Protein AF-A0A7X7J7J3-F1 (afdb_monomer)

Mean predicted aligned error: 12.95 Å

pLDDT: mean 78.13, std 13.28, range [42.84, 94.06]

Sequence (90 aa):
MKQGVKPGGRCKKCAMNLGDRCWAFTRPRDEWKRGRCRGMNDEALLRRFHEWENEPHVKTQKELRQDKFRKRLAKPAVRRTARIRLWQHR

Solvent-accessible surface area (backbone atoms only — not comparable to full-atom values): 6008 Å² total; per-residue (Å²): 132,84,78,75,78,76,82,84,61,68,57,76,82,34,87,56,51,69,82,92,50,34,79,90,38,98,59,45,69,62,43,53,72,75,40,74,48,74,63,70,79,32,65,69,55,49,52,53,48,52,52,59,69,65,45,81,76,81,71,48,74,67,54,54,54,52,51,53,51,52,56,58,69,71,45,77,79,76,75,76,75,74,78,75,75,76,86,74,76,136

Radius of gyration: 24.82 Å; Cα contacts (8 Å, |Δi|>4): 44; chains: 1; bounding box: 42×52×67 Å

Foldseek 3Di:
DPLPDDPPDQCPPAPQCPDSDGPVDPCVVVCVVVPHRPLRPPVVSVVVVVVVVPPPDPDDPVRVVVVVVVVVVPDPPPPPPPPPPPPDDD

Structure (mmCIF, N/CA/C/O backbone):
data_AF-A0A7X7J7J3-F1
#
_entry.id   AF-A0A7X7J7J3-F1
#
loop_
_atom_site.group_PDB
_atom_site.id
_atom_site.type_symbol
_atom_site.label_atom_id
_atom_site.label_alt_id
_atom_site.label_comp_id
_atom_site.label_asym_id
_atom_site.label_entity_id
_atom_site.label_seq_id
_atom_site.pdbx_PDB_ins_code
_atom_site.Cartn_x
_atom_site.Cartn_y
_atom_site.Cartn_z
_atom_site.occupancy
_atom_site.B_iso_or_equiv
_atom_site.auth_seq_id
_atom_site.auth_comp_id
_atom_site.auth_asym_id
_atom_site.auth_atom_id
_atom_site.pdbx_PDB_model_num
ATOM 1 N N . MET A 1 1 ? -19.858 -13.882 -4.053 1.00 42.84 1 MET A N 1
ATOM 2 C CA . MET A 1 1 ? -18.582 -14.168 -4.751 1.00 42.84 1 MET A CA 1
ATOM 3 C C . MET A 1 1 ? -17.577 -14.676 -3.725 1.00 42.84 1 MET A C 1
ATOM 5 O O . MET A 1 1 ? -17.308 -13.959 -2.770 1.00 42.84 1 MET A O 1
ATOM 9 N N . LYS A 1 2 ? -17.094 -15.923 -3.842 1.00 45.41 2 LYS A N 1
ATOM 10 C CA . LYS A 1 2 ? -16.130 -16.494 -2.883 1.00 45.41 2 LYS A CA 1
ATOM 11 C C . LYS A 1 2 ? -14.813 -15.721 -2.995 1.00 45.41 2 LYS A C 1
ATOM 13 O O . LYS A 1 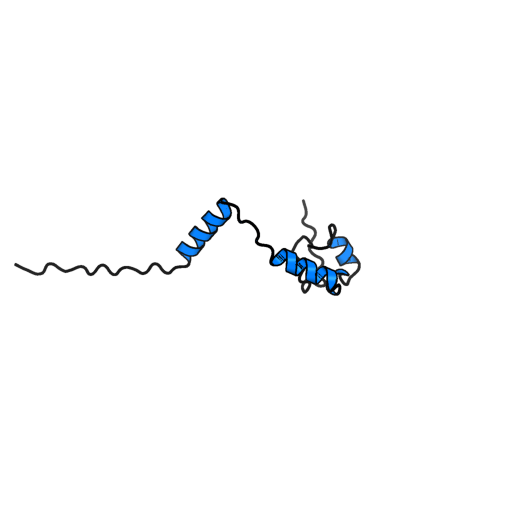2 ? -14.137 -15.804 -4.017 1.00 45.41 2 LYS A O 1
ATOM 18 N N . GLN A 1 3 ? -14.467 -14.947 -1.969 1.00 54.78 3 GLN A N 1
ATOM 19 C CA . GLN A 1 3 ? -13.165 -14.294 -1.872 1.00 54.78 3 GLN A CA 1
ATOM 20 C C . GLN A 1 3 ? -12.114 -15.401 -1.764 1.00 54.78 3 GLN A C 1
ATOM 22 O O . GLN A 1 3 ? -11.966 -16.025 -0.718 1.00 54.78 3 GLN A O 1
ATOM 27 N N . GLY A 1 4 ? -11.447 -15.723 -2.878 1.00 58.66 4 GLY A N 1
ATOM 28 C CA . GLY A 1 4 ? -10.459 -16.798 -2.904 1.00 58.66 4 GLY A CA 1
ATOM 29 C C . GLY A 1 4 ? -9.400 -16.532 -1.839 1.00 58.66 4 GLY A C 1
ATOM 30 O O . GLY A 1 4 ? -8.760 -15.477 -1.880 1.00 58.66 4 GLY A O 1
ATOM 31 N N . VAL A 1 5 ? -9.253 -17.462 -0.900 1.00 60.50 5 VAL A N 1
ATOM 32 C CA . VAL A 1 5 ? -8.363 -17.352 0.258 1.00 60.50 5 VAL A CA 1
ATOM 33 C C . VAL A 1 5 ? -6.949 -17.006 -0.211 1.00 60.50 5 VAL A C 1
ATOM 35 O O . VAL A 1 5 ? -6.433 -17.587 -1.168 1.00 60.50 5 VAL A O 1
ATOM 38 N N . LYS A 1 6 ? -6.345 -15.998 0.426 1.00 57.44 6 LYS A N 1
ATOM 39 C CA . LYS A 1 6 ? -4.988 -15.528 0.130 1.00 57.44 6 LYS A CA 1
ATOM 40 C C . LYS A 1 6 ? -4.020 -16.709 0.294 1.00 57.44 6 LYS A C 1
ATOM 42 O O . LYS A 1 6 ? -3.989 -17.268 1.390 1.00 57.44 6 LYS A O 1
ATOM 47 N N . PRO A 1 7 ? -3.223 -17.095 -0.723 1.00 61.19 7 PRO A N 1
ATOM 48 C CA . PRO A 1 7 ? -2.170 -18.085 -0.535 1.00 61.19 7 PRO A CA 1
ATOM 49 C C . PRO A 1 7 ? -1.202 -17.538 0.519 1.00 61.19 7 PRO A C 1
ATOM 51 O O . PRO A 1 7 ? -0.495 -16.546 0.313 1.00 61.19 7 PRO A O 1
ATOM 54 N N . GLY A 1 8 ? -1.288 -18.112 1.716 1.00 54.72 8 GLY A N 1
ATOM 55 C CA . GLY A 1 8 ? -0.661 -17.585 2.913 1.00 54.72 8 GLY A CA 1
ATOM 56 C C . GLY A 1 8 ? 0.856 -17.641 2.803 1.00 54.72 8 GLY A C 1
ATOM 57 O O . GLY A 1 8 ? 1.436 -18.713 2.719 1.00 54.72 8 GLY A O 1
ATOM 58 N N . GLY A 1 9 ? 1.515 -16.482 2.856 1.00 62.88 9 GLY A N 1
ATOM 59 C CA . GLY A 1 9 ? 2.912 -16.418 3.294 1.00 62.88 9 GLY A CA 1
ATOM 60 C 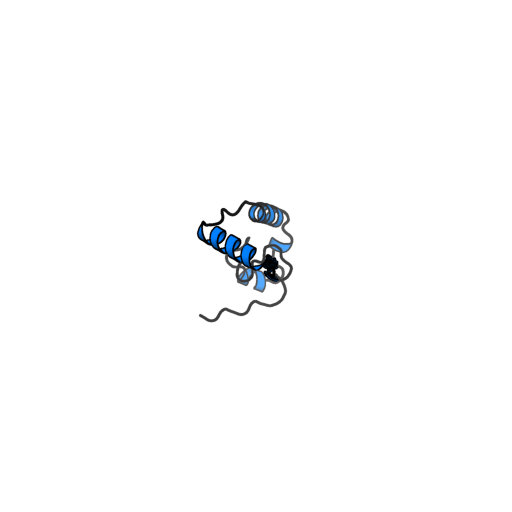C . GLY A 1 9 ? 3.808 -15.502 2.479 1.00 62.88 9 GLY A C 1
ATOM 61 O O . GLY A 1 9 ? 4.400 -14.586 3.037 1.00 62.88 9 GLY A O 1
ATOM 62 N N . ARG A 1 10 ? 3.908 -15.706 1.164 1.00 66.44 10 ARG A N 1
ATOM 63 C CA . ARG A 1 10 ? 5.078 -15.201 0.417 1.00 66.44 10 ARG A CA 1
ATOM 64 C C . ARG A 1 10 ? 5.088 -13.693 0.182 1.00 66.44 10 ARG A C 1
ATOM 66 O O . ARG A 1 10 ? 6.144 -13.080 0.227 1.00 66.44 10 ARG A O 1
ATOM 73 N N . CYS A 1 11 ? 3.920 -13.072 0.042 1.00 78.75 11 CYS A N 1
ATOM 74 C CA . CYS A 1 11 ? 3.817 -11.615 -0.058 1.00 78.75 11 CYS A CA 1
ATOM 75 C C . CYS A 1 11 ? 3.634 -10.931 1.312 1.00 78.75 11 CYS A C 1
ATOM 77 O O . CYS A 1 11 ? 3.538 -9.712 1.362 1.00 78.75 11 CYS A O 1
ATOM 79 N N . LYS A 1 12 ? 3.555 -11.669 2.438 1.00 76.31 12 LYS A N 1
ATOM 80 C CA . LYS A 1 12 ? 3.243 -11.072 3.758 1.00 76.31 12 LYS A CA 1
ATOM 81 C C . LYS A 1 12 ? 4.251 -10.001 4.192 1.00 76.31 12 LYS A C 1
ATOM 83 O O . LYS A 1 12 ? 3.866 -9.101 4.918 1.00 76.31 12 LYS A O 1
ATOM 88 N N . LYS A 1 13 ? 5.505 -10.104 3.738 1.00 80.25 13 LYS A N 1
ATOM 89 C CA . LYS A 1 13 ? 6.585 -9.152 4.043 1.00 80.25 13 LYS A CA 1
ATOM 90 C C . LYS A 1 13 ? 6.821 -8.100 2.948 1.00 80.25 13 LYS A C 1
ATOM 92 O O . LYS A 1 13 ? 7.746 -7.313 3.066 1.00 80.25 13 LYS A O 1
ATOM 97 N N . CYS A 1 14 ? 6.054 -8.115 1.856 1.00 86.62 14 CYS A N 1
ATOM 98 C CA . CYS A 1 14 ? 6.247 -7.162 0.761 1.00 86.62 14 CYS A CA 1
ATOM 99 C C . CYS A 1 14 ? 5.629 -5.811 1.134 1.00 86.62 14 CYS A C 1
ATOM 101 O O . CYS A 1 14 ? 4.438 -5.779 1.443 1.00 86.62 14 CYS A O 1
ATOM 103 N N . ALA A 1 15 ? 6.396 -4.721 1.034 1.00 87.88 15 ALA A N 1
ATOM 104 C CA . ALA A 1 15 ? 5.898 -3.361 1.268 1.00 87.88 15 ALA A CA 1
ATOM 105 C C . ALA A 1 15 ? 4.716 -3.013 0.341 1.00 87.88 15 ALA A C 1
ATOM 107 O O . ALA A 1 15 ? 3.714 -2.461 0.774 1.00 87.88 15 ALA A O 1
ATOM 108 N N . MET A 1 16 ? 4.762 -3.478 -0.912 1.00 90.25 16 MET A N 1
ATOM 109 C CA . MET A 1 16 ? 3.718 -3.252 -1.922 1.00 90.25 16 MET A CA 1
ATOM 110 C C . MET A 1 16 ? 2.467 -4.147 -1.770 1.00 90.25 16 MET A C 1
ATOM 112 O O . MET A 1 16 ? 1.642 -4.232 -2.691 1.00 90.25 16 MET A O 1
ATOM 116 N N . ASN A 1 17 ? 2.332 -4.889 -0.665 1.00 88.31 17 ASN A N 1
ATOM 117 C CA . ASN A 1 17 ? 1.177 -5.751 -0.400 1.00 88.31 17 ASN A CA 1
ATOM 118 C C . ASN A 1 17 ? 0.056 -4.975 0.296 1.00 88.31 17 ASN A C 1
ATOM 120 O O . ASN A 1 17 ? 0.087 -4.787 1.507 1.00 88.31 17 ASN A O 1
ATOM 124 N N . LEU A 1 18 ? -0.995 -4.635 -0.448 1.00 86.81 18 LEU A N 1
ATOM 125 C CA . LEU A 1 18 ? -2.143 -3.878 0.057 1.00 86.81 18 LEU A CA 1
ATOM 126 C C . LEU A 1 18 ? -3.299 -4.787 0.518 1.00 86.81 18 LEU A C 1
ATOM 128 O O . LEU A 1 18 ? -4.449 -4.363 0.559 1.00 86.81 18 LEU A O 1
ATOM 132 N N . GLY A 1 19 ? -3.012 -6.054 0.839 1.00 82.25 19 GLY A N 1
ATOM 133 C CA . GLY A 1 19 ? -4.009 -7.018 1.308 1.00 82.25 19 GLY A CA 1
ATOM 134 C C . GLY A 1 19 ? -4.514 -7.933 0.196 1.00 82.25 19 GLY A C 1
ATOM 135 O O . GLY A 1 19 ? -3.986 -9.041 0.039 1.00 82.25 19 GLY A O 1
ATOM 136 N N . ASP A 1 20 ? -5.547 -7.497 -0.522 1.00 79.50 20 ASP A N 1
ATOM 137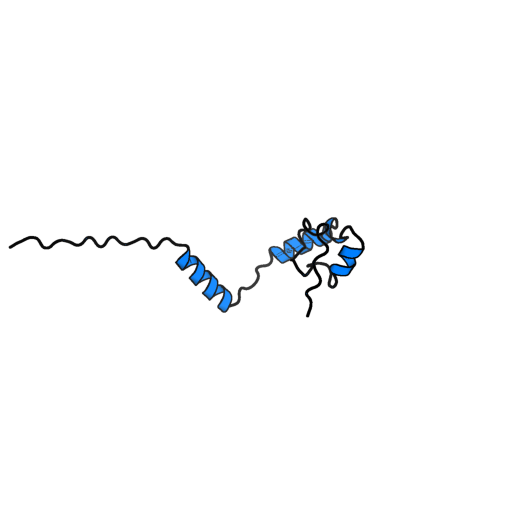 C CA . ASP A 1 20 ? -6.190 -8.202 -1.642 1.00 79.50 20 ASP A CA 1
ATOM 138 C C . ASP A 1 20 ? -5.612 -7.814 -3.014 1.00 79.50 20 ASP A C 1
ATOM 140 O O . ASP A 1 20 ? -5.687 -8.594 -3.967 1.00 79.50 20 ASP A O 1
ATOM 144 N N . ARG A 1 21 ? -4.975 -6.643 -3.083 1.00 86.12 21 ARG A N 1
ATOM 145 C CA . ARG A 1 21 ? -4.317 -6.076 -4.262 1.00 86.12 21 ARG A CA 1
ATOM 146 C C . ARG A 1 21 ? -2.819 -5.850 -4.032 1.00 86.12 21 ARG A C 1
ATOM 148 O O . ARG A 1 21 ? -2.335 -5.837 -2.900 1.00 86.12 21 ARG A O 1
ATOM 155 N N . CYS A 1 22 ? -2.074 -5.686 -5.119 1.00 89.19 22 CYS A N 1
ATOM 156 C CA . CYS A 1 22 ? -0.679 -5.253 -5.093 1.00 89.19 22 CYS A CA 1
ATOM 157 C C 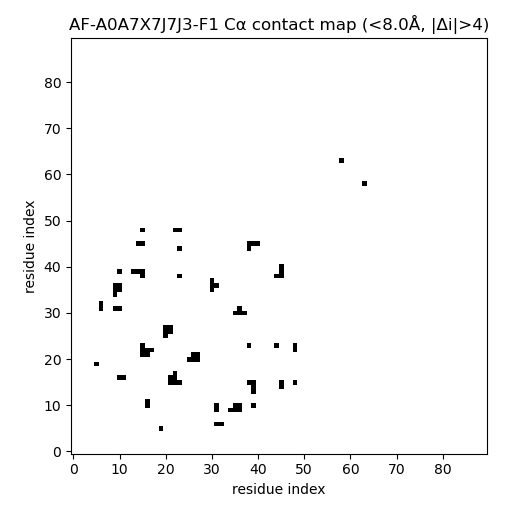. CYS A 1 22 ? -0.580 -3.920 -5.817 1.00 89.19 22 CYS A C 1
ATOM 159 O O . CYS A 1 22 ? -1.261 -3.725 -6.820 1.00 89.19 22 CYS A O 1
ATOM 161 N N . TRP A 1 23 ? 0.266 -3.028 -5.313 1.00 91.69 23 TRP A N 1
ATOM 162 C CA . TRP A 1 23 ? 0.494 -1.740 -5.956 1.00 91.69 23 TRP A CA 1
ATOM 163 C C . TRP A 1 23 ? 1.124 -1.893 -7.356 1.00 91.69 23 TRP A C 1
ATOM 165 O O . TRP A 1 23 ? 0.685 -1.247 -8.298 1.00 91.69 23 TRP A O 1
ATOM 175 N N . ALA A 1 24 ? 2.079 -2.817 -7.518 1.00 92.12 24 ALA A N 1
ATOM 176 C CA . ALA A 1 24 ? 2.823 -2.992 -8.770 1.00 92.12 24 ALA A CA 1
ATOM 177 C C . ALA A 1 24 ? 2.144 -3.898 -9.818 1.00 92.12 24 ALA A C 1
ATOM 179 O O . ALA A 1 24 ? 2.421 -3.770 -11.007 1.00 92.12 24 ALA A O 1
ATOM 180 N N . PHE A 1 25 ? 1.287 -4.843 -9.409 1.00 89.44 25 PHE A N 1
ATOM 181 C CA . PHE A 1 25 ? 0.738 -5.868 -10.310 1.00 89.44 25 PHE A CA 1
ATOM 182 C C . PHE A 1 25 ? -0.789 -5.924 -10.256 1.00 89.44 25 PHE A C 1
ATOM 184 O O . PHE A 1 25 ? -1.368 -6.152 -9.195 1.00 89.44 25 PHE A O 1
ATOM 191 N N . THR A 1 26 ? -1.439 -5.852 -11.423 1.00 88.50 26 THR A N 1
ATOM 192 C CA . THR A 1 26 ? -2.904 -5.952 -11.573 1.00 88.50 26 THR A CA 1
ATOM 193 C C . THR A 1 26 ? -3.456 -7.309 -11.132 1.00 88.50 26 THR A C 1
ATOM 195 O O . THR A 1 26 ? -4.566 -7.401 -10.613 1.00 88.50 26 THR A O 1
ATOM 198 N N . ARG A 1 27 ? -2.680 -8.385 -11.326 1.00 86.94 27 ARG A N 1
ATOM 199 C CA . ARG A 1 27 ? -3.055 -9.764 -10.971 1.00 86.94 27 ARG A CA 1
ATOM 200 C C . ARG A 1 27 ? -2.074 -10.356 -9.955 1.00 86.94 27 ARG A C 1
ATOM 202 O O . ARG A 1 27 ? -1.316 -11.269 -10.279 1.00 86.94 27 ARG A O 1
ATOM 209 N N . PRO A 1 28 ? -2.091 -9.891 -8.695 1.00 83.81 28 PRO A N 1
ATOM 210 C CA . PRO A 1 28 ? -1.120 -10.330 -7.694 1.00 83.81 28 PRO A CA 1
ATOM 211 C C . PRO A 1 28 ? -1.228 -11.822 -7.371 1.00 83.81 28 PRO A C 1
ATOM 213 O O . PRO A 1 28 ? -0.236 -12.454 -7.020 1.00 83.81 28 PRO A O 1
ATOM 216 N N . ARG A 1 29 ? -2.416 -12.415 -7.546 1.00 80.81 29 ARG A N 1
ATOM 217 C CA . ARG A 1 29 ? -2.642 -13.855 -7.368 1.00 80.81 29 ARG A CA 1
ATOM 218 C C . ARG A 1 29 ? -1.779 -14.703 -8.301 1.00 80.81 29 ARG A C 1
ATOM 220 O O . ARG A 1 29 ? -1.318 -15.759 -7.876 1.00 80.81 29 ARG A O 1
ATOM 227 N N . ASP A 1 30 ? -1.550 -14.254 -9.532 1.00 83.56 30 ASP A N 1
ATOM 228 C CA . ASP A 1 30 ? -0.736 -14.995 -10.498 1.00 83.56 30 ASP A CA 1
ATOM 229 C C . ASP A 1 30 ? 0.751 -14.923 -10.134 1.00 83.56 30 ASP A C 1
ATOM 231 O O . ASP A 1 30 ? 1.452 -15.933 -10.197 1.00 83.56 30 ASP A O 1
ATOM 235 N N . GLU A 1 31 ? 1.209 -13.779 -9.620 1.00 81.56 31 GLU A N 1
ATOM 236 C CA . GLU A 1 31 ? 2.558 -13.647 -9.056 1.00 81.56 31 GLU A CA 1
ATOM 237 C C . GLU A 1 31 ? 2.741 -14.521 -7.806 1.00 81.56 31 GLU A C 1
ATOM 239 O O . GLU A 1 31 ? 3.784 -15.147 -7.622 1.00 81.56 31 GLU A O 1
ATOM 244 N N . TRP A 1 32 ? 1.714 -14.643 -6.958 1.00 78.62 32 TRP A N 1
ATOM 245 C CA . TRP A 1 32 ? 1.784 -15.480 -5.756 1.00 78.62 32 TRP A CA 1
ATOM 246 C C . TRP A 1 32 ? 1.851 -16.981 -6.059 1.00 78.62 32 TRP A C 1
ATOM 248 O O . TRP A 1 32 ? 2.478 -17.721 -5.296 1.00 78.62 32 TRP A O 1
ATOM 258 N N . LYS A 1 33 ? 1.245 -17.440 -7.165 1.00 78.56 33 LYS A N 1
ATOM 259 C CA . LYS A 1 33 ? 1.333 -18.842 -7.615 1.00 78.56 33 LYS A CA 1
ATOM 260 C C . LYS A 1 33 ? 2.764 -19.235 -7.987 1.00 78.56 33 LYS A C 1
ATOM 262 O O . LYS A 1 33 ? 3.189 -20.338 -7.666 1.00 78.56 33 LYS A O 1
ATOM 267 N N . ARG A 1 34 ? 3.514 -18.318 -8.609 1.00 76.50 34 ARG A N 1
ATOM 268 C CA . ARG A 1 34 ? 4.912 -18.525 -9.044 1.00 76.50 34 ARG A CA 1
ATOM 269 C C . ARG A 1 34 ? 5.907 -18.565 -7.886 1.00 76.50 34 ARG A C 1
ATOM 271 O O . ARG A 1 34 ? 7.028 -19.035 -8.032 1.00 76.50 34 ARG A O 1
ATOM 278 N N . GLY A 1 35 ? 5.487 -18.098 -6.716 1.00 77.31 35 GLY A N 1
ATOM 279 C CA . GLY A 1 35 ? 6.223 -18.230 -5.478 1.00 77.31 35 GLY A CA 1
ATOM 280 C C . GLY A 1 35 ? 6.736 -16.908 -4.941 1.00 77.31 35 GLY A C 1
ATOM 281 O O . GLY A 1 35 ? 6.014 -16.239 -4.198 1.00 77.31 35 GLY A O 1
ATOM 282 N N . ARG A 1 36 ? 7.996 -16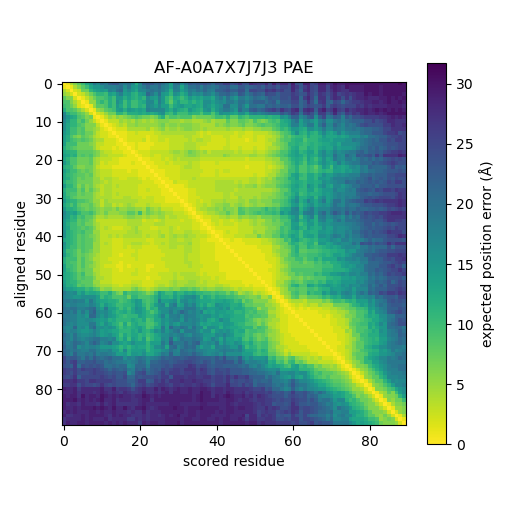.556 -5.225 1.00 77.50 36 ARG A N 1
ATOM 283 C CA . ARG A 1 36 ? 8.568 -15.282 -4.763 1.00 77.50 36 ARG A CA 1
ATOM 284 C C . ARG A 1 36 ? 8.062 -14.149 -5.664 1.00 77.50 36 ARG A C 1
ATOM 286 O O . ARG A 1 36 ? 8.194 -14.221 -6.880 1.00 77.50 36 ARG A O 1
ATOM 293 N N . CYS A 1 37 ? 7.465 -13.120 -5.058 1.00 83.75 37 CYS A N 1
ATOM 294 C CA . CYS A 1 37 ? 6.983 -11.944 -5.784 1.00 83.75 37 CYS A CA 1
ATOM 295 C C . CYS A 1 37 ? 8.169 -11.221 -6.428 1.00 83.75 37 CYS A C 1
ATOM 297 O O . CYS A 1 37 ? 9.101 -10.846 -5.719 1.00 83.75 37 CYS A O 1
ATOM 299 N N . ARG A 1 38 ? 8.120 -10.997 -7.744 1.00 85.06 38 ARG A N 1
ATOM 300 C CA . ARG A 1 38 ? 9.209 -10.344 -8.487 1.00 85.06 38 ARG A CA 1
ATOM 301 C C . ARG A 1 38 ? 9.449 -8.906 -8.035 1.00 85.06 38 ARG A C 1
ATOM 303 O O . ARG A 1 38 ? 10.592 -8.504 -7.889 1.00 85.06 38 ARG A O 1
ATOM 310 N N . GLY A 1 39 ? 8.379 -8.185 -7.703 1.00 86.25 39 GLY A N 1
ATOM 311 C CA . GLY A 1 39 ? 8.490 -6.817 -7.195 1.00 86.25 39 GLY A CA 1
ATOM 312 C C . GLY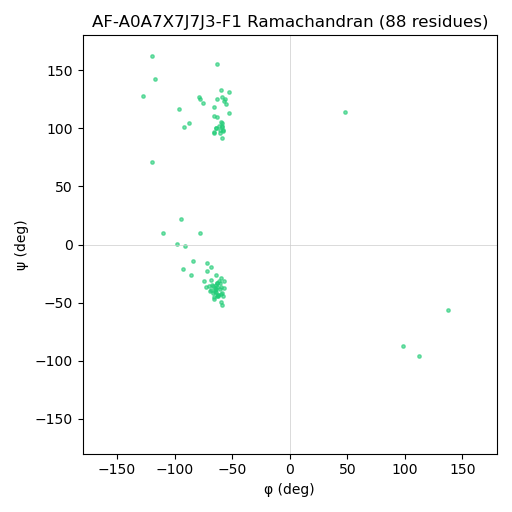 A 1 39 ? 9.113 -6.712 -5.799 1.00 86.25 39 GLY A C 1
ATOM 313 O O . GLY A 1 39 ? 9.589 -5.650 -5.439 1.00 86.25 39 GLY A O 1
ATOM 314 N N . MET A 1 40 ? 9.147 -7.787 -5.000 1.00 85.06 40 MET A N 1
ATOM 315 C CA . MET A 1 40 ? 9.660 -7.713 -3.621 1.00 85.06 40 MET A CA 1
ATOM 316 C C . MET A 1 40 ? 11.135 -7.293 -3.548 1.00 85.06 40 MET A C 1
ATOM 318 O O . MET A 1 40 ? 11.516 -6.652 -2.578 1.00 85.06 40 MET A O 1
ATOM 322 N N . ASN A 1 41 ? 11.933 -7.653 -4.555 1.00 83.31 41 ASN A N 1
ATOM 323 C CA . ASN A 1 41 ? 13.365 -7.350 -4.615 1.00 83.31 41 ASN A CA 1
ATOM 324 C C . ASN A 1 41 ? 13.694 -6.315 -5.702 1.00 83.31 41 ASN A C 1
ATOM 326 O O . ASN A 1 41 ? 14.856 -6.143 -6.050 1.00 83.31 41 ASN A O 1
ATOM 330 N N . ASP A 1 42 ? 12.678 -5.684 -6.286 1.00 91.12 42 ASP A N 1
ATOM 331 C CA . ASP A 1 42 ? 12.867 -4.670 -7.315 1.00 91.12 42 ASP A CA 1
ATOM 332 C C . ASP A 1 42 ? 12.945 -3.298 -6.639 1.00 91.12 42 ASP A C 1
ATOM 334 O O . ASP A 1 42 ? 11.932 -2.719 -6.235 1.00 91.12 42 ASP A O 1
ATOM 338 N N . GLU A 1 43 ? 14.167 -2.792 -6.489 1.00 92.44 43 GLU A N 1
ATOM 339 C CA . GLU A 1 43 ? 14.437 -1.503 -5.850 1.00 92.44 43 GLU A CA 1
ATOM 340 C C . GLU A 1 43 ? 13.764 -0.334 -6.578 1.00 92.44 43 GLU A C 1
ATOM 342 O O . GLU A 1 43 ? 13.318 0.619 -5.936 1.00 92.44 43 GLU A O 1
ATOM 347 N N . ALA A 1 44 ? 13.628 -0.408 -7.905 1.00 93.94 44 ALA A N 1
ATOM 348 C CA . ALA A 1 44 ? 12.972 0.639 -8.677 1.00 93.94 44 ALA A CA 1
ATOM 349 C C . ALA A 1 44 ? 11.463 0.669 -8.396 1.00 93.94 44 ALA A C 1
ATOM 351 O O . ALA A 1 44 ? 10.887 1.750 -8.250 1.00 93.94 44 ALA A O 1
ATOM 352 N N . LEU A 1 45 ? 10.824 -0.500 -8.274 1.00 93.06 45 LEU A N 1
ATOM 353 C CA . LEU A 1 45 ? 9.419 -0.588 -7.865 1.00 93.06 45 LEU A CA 1
ATOM 354 C C . LEU A 1 45 ? 9.213 -0.143 -6.417 1.00 93.06 45 LEU A C 1
ATOM 356 O O . LEU A 1 45 ? 8.256 0.581 -6.146 1.00 93.06 45 LEU A O 1
ATOM 360 N N . LEU A 1 46 ? 10.107 -0.525 -5.504 1.00 92.12 46 LEU A N 1
ATOM 361 C CA . LEU A 1 46 ? 10.040 -0.093 -4.107 1.00 92.12 46 LEU A CA 1
ATOM 362 C C . LEU A 1 46 ? 10.175 1.426 -3.978 1.00 92.12 46 LEU A C 1
ATOM 364 O O . LEU A 1 46 ? 9.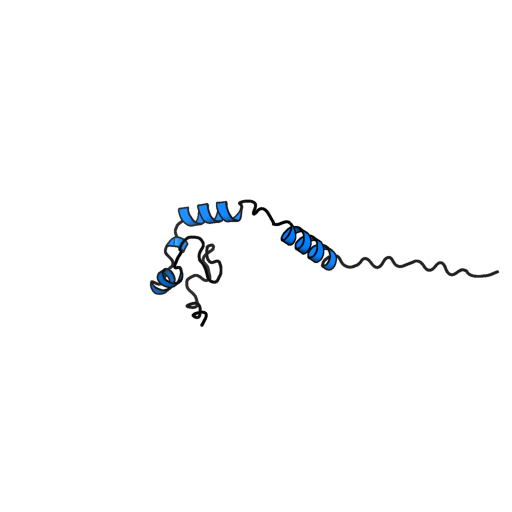389 2.045 -3.266 1.00 92.12 46 LEU A O 1
ATOM 368 N N . ARG A 1 47 ? 11.105 2.048 -4.711 1.00 93.88 47 ARG A N 1
ATOM 369 C CA . ARG A 1 47 ? 11.263 3.508 -4.707 1.00 93.88 47 ARG A CA 1
ATOM 370 C C . ARG A 1 47 ? 9.991 4.220 -5.165 1.00 93.88 47 ARG A C 1
ATOM 372 O O . ARG A 1 47 ? 9.502 5.092 -4.456 1.00 93.88 47 ARG A O 1
ATOM 379 N N . ARG A 1 48 ? 9.411 3.802 -6.295 1.00 94.06 48 ARG A N 1
ATOM 380 C CA . ARG A 1 48 ? 8.157 4.391 -6.802 1.00 94.06 48 ARG A CA 1
ATOM 381 C C . ARG A 1 48 ? 6.978 4.159 -5.858 1.00 94.06 48 ARG A C 1
ATOM 383 O O . ARG A 1 48 ? 6.114 5.019 -5.729 1.00 94.06 48 ARG A O 1
ATOM 390 N N . PHE A 1 49 ? 6.941 3.007 -5.190 1.00 93.44 49 PHE A N 1
ATOM 391 C CA . PHE A 1 49 ? 5.938 2.737 -4.166 1.00 93.44 49 PHE A CA 1
ATOM 392 C C . PHE A 1 49 ? 6.059 3.715 -2.994 1.00 93.44 49 PHE A C 1
ATOM 394 O O . PHE A 1 49 ? 5.048 4.256 -2.558 1.00 93.44 49 PHE A O 1
ATOM 401 N N . HIS A 1 50 ? 7.275 3.982 -2.517 1.00 92.00 50 HIS A N 1
ATOM 402 C CA . HIS A 1 50 ?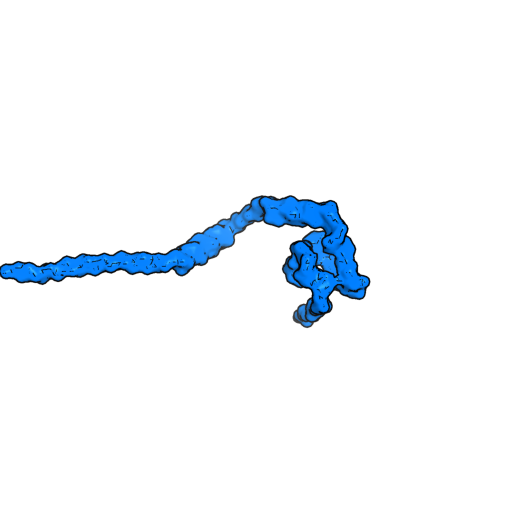 7.499 4.956 -1.452 1.00 92.00 50 HIS A CA 1
ATOM 403 C C . HIS A 1 50 ? 7.190 6.391 -1.888 1.00 92.00 50 HIS A C 1
ATOM 405 O O . HIS A 1 50 ? 6.663 7.158 -1.090 1.00 92.00 50 HIS A O 1
ATOM 411 N N . GLU A 1 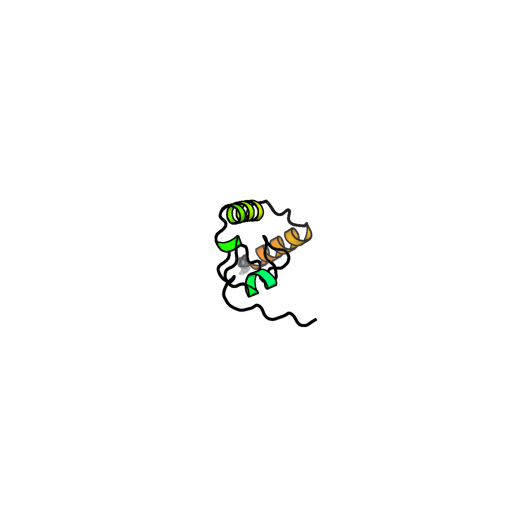51 ? 7.472 6.764 -3.137 1.00 92.81 51 GLU A N 1
ATOM 412 C CA . GLU A 1 51 ? 7.040 8.053 -3.695 1.00 92.81 51 GLU A CA 1
ATOM 413 C C . GLU A 1 51 ? 5.509 8.171 -3.646 1.00 92.81 51 GLU A C 1
ATOM 415 O O . GLU A 1 51 ? 4.992 9.101 -3.035 1.00 92.81 51 GLU A O 1
ATOM 420 N N . TRP A 1 52 ? 4.789 7.171 -4.163 1.00 91.69 52 TRP A N 1
ATOM 421 C CA . TRP A 1 52 ? 3.323 7.112 -4.122 1.00 91.69 52 TRP A CA 1
ATOM 422 C C . TRP A 1 52 ? 2.745 7.107 -2.695 1.00 91.69 52 TRP A C 1
ATOM 424 O O . TRP A 1 52 ? 1.713 7.719 -2.435 1.00 91.69 52 TRP A O 1
ATOM 434 N N . GLU A 1 53 ? 3.387 6.418 -1.753 1.00 90.06 53 GLU A N 1
ATOM 435 C CA . GLU A 1 53 ? 2.946 6.368 -0.354 1.00 90.06 53 GLU A CA 1
ATOM 436 C C . GLU A 1 53 ? 3.099 7.730 0.339 1.00 90.06 53 GLU A C 1
ATOM 438 O O . GLU A 1 53 ? 2.260 8.110 1.159 1.00 90.06 53 GLU A O 1
ATOM 443 N N . ASN A 1 54 ? 4.147 8.475 -0.019 1.00 87.44 54 ASN A N 1
ATOM 444 C CA . ASN A 1 54 ? 4.409 9.816 0.493 1.00 87.44 54 ASN A CA 1
ATOM 445 C C . ASN A 1 54 ? 3.642 10.912 -0.256 1.00 87.44 54 ASN A C 1
ATOM 447 O O . ASN A 1 54 ? 3.551 12.036 0.247 1.00 87.44 54 ASN A O 1
ATOM 451 N N . GLU A 1 55 ? 3.078 10.617 -1.431 1.00 87.00 55 GLU A N 1
ATOM 452 C CA . GLU A 1 55 ? 2.225 11.566 -2.133 1.00 87.00 55 GLU A CA 1
ATOM 453 C C . GLU A 1 55 ? 1.030 11.938 -1.241 1.00 87.00 55 GLU A C 1
ATOM 455 O O . GLU A 1 55 ? 0.311 11.057 -0.739 1.00 87.00 55 GLU A O 1
ATOM 460 N N . PRO A 1 56 ? 0.794 13.245 -1.013 1.00 79.62 56 PRO A N 1
ATOM 461 C CA . PRO A 1 56 ? -0.292 13.697 -0.168 1.00 79.62 56 PRO A CA 1
ATOM 462 C C . PRO A 1 56 ? -1.615 13.286 -0.807 1.00 79.62 56 PRO A C 1
ATOM 464 O O . PRO A 1 56 ? -2.129 13.933 -1.718 1.00 79.62 56 PRO A O 1
ATOM 467 N N . HIS A 1 57 ? -2.190 12.200 -0.297 1.00 78.75 57 HIS A N 1
ATOM 468 C CA . HIS A 1 57 ? -3.523 11.777 -0.675 1.00 78.75 57 HIS A CA 1
ATOM 469 C C . HIS A 1 57 ? -4.485 12.878 -0.234 1.00 78.75 57 HIS A C 1
ATOM 471 O O . HIS A 1 57 ? -4.690 13.106 0.965 1.00 78.75 57 HIS A O 1
ATOM 477 N N . VAL A 1 58 ? -5.048 13.596 -1.208 1.00 79.94 58 VAL A N 1
ATOM 478 C CA . VAL A 1 58 ? -6.040 14.640 -0.956 1.00 79.94 58 VAL A CA 1
ATOM 479 C C . VAL A 1 58 ? -7.239 13.973 -0.296 1.00 79.94 58 VAL A C 1
ATOM 481 O O . VAL A 1 58 ? -8.041 13.302 -0.945 1.00 79.94 58 VAL A O 1
ATOM 484 N N . LYS A 1 59 ? -7.338 14.129 1.026 1.00 81.06 59 LYS A N 1
ATOM 485 C CA . LYS A 1 59 ? -8.470 13.614 1.792 1.00 81.06 59 LYS A CA 1
ATOM 486 C C . LYS A 1 59 ? -9.740 14.256 1.266 1.00 81.06 59 LYS A C 1
ATOM 488 O O . LYS A 1 59 ? -9.840 15.478 1.144 1.00 81.06 59 LYS A O 1
ATOM 493 N N . THR A 1 60 ? -10.748 13.432 1.037 1.00 83.56 60 THR A N 1
ATOM 494 C CA . THR A 1 60 ? -12.087 13.919 0.742 1.00 83.56 60 THR A CA 1
ATOM 495 C C . THR A 1 60 ? -12.634 14.699 1.938 1.00 83.56 60 THR A C 1
ATOM 497 O O . THR A 1 60 ? -12.288 14.461 3.101 1.00 83.56 60 THR A O 1
ATOM 500 N N . GLN A 1 61 ? -13.572 15.611 1.680 1.00 85.00 61 GLN A N 1
ATOM 501 C CA . GLN A 1 61 ? -14.216 16.387 2.743 1.00 85.00 61 GLN A CA 1
ATOM 502 C C . GLN A 1 61 ? -14.888 15.484 3.801 1.00 85.00 61 GLN A C 1
ATOM 504 O O . GLN A 1 61 ? -14.924 15.817 4.986 1.00 85.00 61 GLN A O 1
ATOM 509 N N . LYS A 1 62 ? -15.388 14.311 3.387 1.00 90.62 62 LYS A N 1
ATOM 510 C CA . LYS A 1 62 ? -15.966 13.292 4.273 1.00 90.62 62 LYS A CA 1
ATOM 511 C C . LYS A 1 62 ? -14.917 12.690 5.210 1.00 90.62 62 LYS A C 1
ATOM 513 O O . LYS A 1 62 ? -15.173 12.580 6.408 1.00 90.62 62 LYS A O 1
ATOM 518 N N . GLU A 1 63 ? -13.743 12.344 4.694 1.00 86.69 63 GLU A N 1
ATOM 519 C CA . GLU A 1 63 ? -12.638 11.801 5.495 1.00 86.69 63 GLU A CA 1
ATOM 520 C C . GLU A 1 63 ? -12.118 12.824 6.504 1.00 86.69 63 GLU A C 1
ATOM 522 O O . GLU A 1 63 ? -11.888 12.479 7.662 1.00 86.69 63 GLU A O 1
ATOM 527 N N . LEU A 1 64 ? -12.032 14.101 6.115 1.00 89.69 64 LEU A N 1
ATOM 528 C CA . LEU A 1 64 ? -11.684 15.187 7.037 1.00 89.69 64 LEU A CA 1
ATOM 529 C C . LEU A 1 64 ? -12.688 15.302 8.197 1.00 89.69 64 LEU A C 1
ATOM 531 O O . LEU A 1 64 ? -12.288 15.449 9.356 1.00 89.69 64 LEU A O 1
ATOM 535 N N . ARG A 1 65 ? -13.996 15.186 7.917 1.00 89.88 65 ARG A N 1
ATOM 536 C CA . ARG A 1 65 ? -15.040 15.190 8.961 1.00 89.88 65 ARG A CA 1
ATOM 537 C C . ARG A 1 65 ? -14.897 13.995 9.909 1.00 89.88 65 ARG A C 1
ATOM 539 O O . ARG A 1 65 ? -14.983 14.172 11.125 1.00 89.88 65 ARG A O 1
ATOM 546 N N . GLN A 1 66 ? -14.656 12.797 9.376 1.00 90.25 66 GLN A N 1
ATOM 547 C CA . GLN A 1 66 ? -14.473 11.585 10.184 1.00 90.25 66 GLN A CA 1
ATOM 548 C C . GLN A 1 66 ? -13.215 11.655 11.058 1.00 90.25 66 GLN A C 1
ATOM 550 O O . GLN A 1 66 ? -13.266 11.289 12.233 1.00 90.25 66 GLN A O 1
ATOM 555 N N . ASP A 1 67 ? -12.108 12.174 10.525 1.00 87.69 67 ASP A N 1
ATOM 556 C CA . ASP A 1 67 ? -10.858 12.356 11.268 1.00 87.69 67 ASP A CA 1
ATOM 557 C C . ASP A 1 67 ? -11.036 13.333 12.443 1.00 87.69 67 ASP A C 1
ATOM 559 O O . ASP A 1 67 ? -10.633 13.043 13.572 1.00 87.69 67 ASP A O 1
ATOM 563 N N . LYS A 1 68 ? -11.742 14.453 12.219 1.00 90.25 68 LYS A N 1
ATOM 564 C CA . LYS A 1 68 ? -12.092 15.413 13.280 1.00 90.25 68 LYS A CA 1
ATOM 565 C C . LYS A 1 68 ? -12.919 14.761 14.392 1.00 90.25 68 LYS A C 1
ATOM 567 O O . LYS A 1 68 ? -12.671 15.015 15.571 1.00 90.25 68 LYS A O 1
ATOM 572 N N . PHE A 1 69 ? -13.882 13.912 14.030 1.00 89.06 69 PHE A N 1
ATOM 573 C CA . PHE A 1 69 ? -14.707 13.188 14.997 1.00 89.06 69 PHE A CA 1
ATOM 574 C C . PHE A 1 69 ? -13.885 12.186 15.822 1.00 89.06 69 PHE A C 1
ATOM 576 O O . PHE A 1 69 ? -13.952 12.212 17.051 1.00 89.06 69 PHE A O 1
ATOM 583 N N . ARG A 1 70 ? -13.038 11.372 15.175 1.00 86.06 70 ARG A N 1
ATOM 584 C CA . ARG A 1 70 ? -12.133 10.430 15.862 1.00 86.06 70 ARG A CA 1
ATOM 585 C C . ARG A 1 70 ? -11.201 11.148 16.840 1.00 86.06 70 ARG A C 1
ATOM 587 O O . ARG A 1 70 ? -11.080 10.731 17.987 1.00 86.06 70 ARG A O 1
ATOM 594 N N . LYS A 1 71 ? -10.613 12.277 16.430 1.00 84.88 71 LYS A N 1
ATOM 595 C CA . LYS A 1 71 ? -9.749 13.107 17.291 1.00 84.88 71 LYS A CA 1
ATOM 596 C C . LYS A 1 71 ? -10.484 13.689 18.499 1.00 84.88 71 LYS A C 1
ATOM 598 O O . LYS A 1 71 ? -9.880 13.843 19.555 1.00 84.88 71 LYS A O 1
ATOM 603 N N . ARG A 1 72 ? -11.776 14.011 18.366 1.00 80.56 72 ARG A N 1
ATOM 604 C CA . ARG A 1 72 ? -12.607 14.468 19.491 1.00 80.56 72 ARG A CA 1
ATOM 605 C C . ARG A 1 72 ? -12.859 13.348 20.503 1.00 80.56 72 ARG A C 1
ATOM 607 O O . ARG A 1 72 ? -12.828 13.631 21.691 1.00 80.56 72 ARG A O 1
ATOM 614 N N . LEU A 1 73 ? -13.087 12.115 20.044 1.00 76.94 73 LEU A N 1
ATOM 615 C CA . LEU A 1 73 ? -13.274 10.954 20.923 1.00 76.94 73 LEU A CA 1
ATOM 616 C C . LEU A 1 73 ? -11.980 10.529 21.628 1.00 76.94 73 LEU A C 1
ATOM 618 O O . LEU A 1 73 ? -12.023 10.104 22.775 1.00 76.94 73 LEU A O 1
ATOM 622 N N . ALA A 1 74 ? -10.837 10.654 20.950 1.00 73.50 74 ALA A N 1
ATOM 623 C CA . ALA A 1 74 ? -9.538 10.273 21.501 1.00 73.50 74 ALA A CA 1
ATOM 624 C C . ALA A 1 74 ? -9.033 11.225 22.600 1.00 73.50 74 ALA A C 1
ATOM 626 O O . ALA A 1 74 ? -8.199 10.834 23.413 1.00 73.50 74 ALA A O 1
ATOM 627 N N . LYS A 1 75 ? -9.513 12.476 22.640 1.00 69.69 75 LYS A N 1
ATOM 628 C CA . LYS A 1 75 ? -9.183 13.391 23.736 1.00 69.69 75 LYS A CA 1
ATOM 629 C C . LYS A 1 75 ? -9.989 12.976 24.969 1.00 69.69 75 LYS A C 1
ATOM 631 O O . LYS A 1 75 ? -11.219 12.996 24.885 1.00 69.69 75 LYS A O 1
ATOM 636 N N . PRO A 1 76 ? -9.352 12.646 26.111 1.00 68.25 76 PRO A N 1
ATOM 637 C CA . PRO A 1 76 ? -10.096 12.441 27.342 1.00 68.25 76 PRO A CA 1
ATOM 638 C C . PRO A 1 76 ? -10.895 13.713 27.598 1.00 68.25 76 PRO A C 1
ATOM 640 O O . PRO A 1 76 ? -10.344 14.818 27.564 1.00 68.25 76 PRO A O 1
ATOM 643 N N . ALA A 1 77 ? -12.210 13.570 27.770 1.00 66.56 77 ALA A N 1
ATOM 644 C CA . ALA A 1 77 ? -13.055 14.683 28.155 1.00 66.56 77 ALA A CA 1
ATOM 645 C C . ALA A 1 77 ? -12.511 15.184 29.490 1.00 66.56 77 ALA A C 1
ATOM 647 O O . ALA A 1 77 ? -12.726 14.551 30.523 1.00 66.56 77 ALA A O 1
ATOM 648 N N . VAL A 1 78 ? -11.744 16.276 29.455 1.00 66.25 78 VAL A N 1
ATOM 649 C CA . VAL A 1 78 ? -11.279 16.951 30.659 1.00 66.25 78 VAL A CA 1
ATOM 650 C C . VAL A 1 78 ? -12.562 17.374 31.353 1.00 66.25 78 VAL A C 1
ATOM 652 O O . VAL A 1 78 ? -13.220 18.325 30.926 1.00 66.25 78 VAL A O 1
ATOM 655 N N . ARG A 1 79 ? -13.000 16.586 32.341 1.00 63.22 79 ARG A N 1
ATOM 656 C CA . ARG A 1 79 ? -14.140 16.929 33.180 1.00 63.22 79 ARG A CA 1
ATOM 657 C C . ARG A 1 79 ? -13.737 18.247 33.816 1.00 63.22 79 ARG A C 1
ATOM 659 O O . ARG A 1 79 ? -12.913 18.256 34.724 1.00 63.22 79 ARG A O 1
ATOM 666 N N . ARG A 1 80 ? -14.264 19.363 33.301 1.00 62.38 80 ARG A N 1
ATOM 667 C CA . ARG A 1 80 ? -14.263 20.628 34.032 1.00 62.38 80 ARG A CA 1
ATOM 668 C C . ARG A 1 80 ? -15.012 20.297 35.308 1.00 62.38 80 ARG A C 1
ATOM 670 O O . ARG A 1 80 ? -16.234 20.184 35.288 1.00 62.38 80 ARG A O 1
ATOM 677 N N . THR A 1 81 ? -14.273 20.017 36.374 1.00 60.38 81 THR A N 1
ATOM 678 C CA . THR A 1 81 ? -14.812 19.928 37.717 1.00 60.38 81 THR A CA 1
ATOM 679 C C . THR A 1 81 ? -15.447 21.282 37.962 1.00 60.38 81 THR A C 1
ATOM 681 O O . THR A 1 81 ? -14.772 22.287 38.183 1.00 60.38 81 THR A O 1
ATOM 684 N N . ALA A 1 82 ? -16.765 21.337 37.783 1.00 59.56 82 ALA A N 1
ATOM 685 C CA . ALA A 1 82 ? -17.552 22.469 38.195 1.00 59.56 82 ALA A CA 1
ATOM 686 C C . ALA A 1 82 ? -17.310 22.575 39.698 1.00 59.56 82 ALA A C 1
ATOM 688 O O . ALA A 1 82 ? -17.773 21.741 40.473 1.00 59.56 82 ALA A O 1
ATOM 689 N N . ARG A 1 83 ? -16.493 23.553 40.098 1.00 58.22 83 ARG A N 1
ATOM 690 C CA . ARG A 1 83 ? -16.437 24.031 41.473 1.00 58.22 83 ARG A CA 1
ATOM 691 C C . ARG A 1 83 ? -17.853 24.504 41.783 1.00 58.22 83 ARG A C 1
ATOM 693 O O . ARG A 1 83 ? -18.213 25.635 41.469 1.00 58.22 83 ARG A O 1
ATOM 700 N N . ILE A 1 84 ? -18.666 23.607 42.331 1.00 58.91 84 ILE A N 1
ATOM 701 C CA . ILE A 1 84 ? -19.901 23.950 43.019 1.00 58.91 84 ILE A CA 1
ATOM 702 C C . ILE A 1 84 ? -19.438 24.840 44.173 1.00 58.91 84 ILE A C 1
ATOM 704 O O . ILE A 1 84 ? -18.937 24.352 45.183 1.00 58.91 84 ILE A O 1
ATOM 708 N N . ARG A 1 85 ? -19.490 26.165 43.981 1.00 59.06 85 ARG A N 1
ATOM 709 C CA . ARG A 1 85 ? -19.446 27.106 45.098 1.00 59.06 85 ARG A CA 1
ATOM 710 C C . ARG A 1 85 ? -20.735 26.853 45.866 1.00 59.06 85 ARG A C 1
ATOM 712 O O . ARG A 1 85 ? -21.792 27.332 45.463 1.00 59.06 85 ARG A O 1
ATOM 719 N N . LEU A 1 86 ? -20.639 26.025 46.905 1.00 58.16 86 LEU A N 1
ATOM 720 C CA . LEU A 1 86 ? -21.656 25.951 47.939 1.00 58.16 86 LEU A CA 1
ATOM 721 C C . LEU A 1 86 ? -21.884 27.378 48.441 1.00 58.16 86 LEU A C 1
ATOM 723 O O . LEU A 1 86 ? -20.991 27.992 49.021 1.00 58.16 86 LEU A O 1
ATOM 727 N N . TRP A 1 87 ? -23.073 27.903 48.170 1.00 59.50 87 TRP A N 1
ATOM 728 C CA . TRP A 1 87 ? -23.623 29.033 48.896 1.00 59.50 87 TRP A CA 1
ATOM 729 C C . TRP A 1 87 ? -23.861 28.565 50.334 1.00 59.50 87 TRP A C 1
ATOM 731 O O . TRP A 1 87 ? -24.858 27.904 50.611 1.00 59.50 87 TRP A O 1
ATOM 741 N N . GLN A 1 88 ? -22.916 28.839 51.233 1.00 57.91 88 GLN A N 1
ATOM 742 C CA . GLN A 1 88 ? -23.136 28.711 52.670 1.00 57.91 88 GLN A CA 1
ATOM 743 C C . GLN A 1 88 ? -23.520 30.082 53.237 1.00 57.91 88 GLN A C 1
ATOM 745 O O . GLN A 1 88 ? -22.729 31.012 53.137 1.00 57.91 88 GLN A O 1
ATOM 750 N N . HIS A 1 89 ? -24.755 30.126 53.760 1.00 53.47 89 HIS A N 1
ATOM 751 C CA . HIS A 1 89 ? -25.302 30.888 54.902 1.00 53.47 89 HIS A CA 1
ATOM 752 C C . HIS A 1 89 ? -24.976 32.396 54.984 1.00 53.47 89 HIS A C 1
ATOM 754 O O . HIS A 1 89 ? -23.822 32.795 55.009 1.00 53.47 89 HIS A O 1
ATOM 760 N N . ARG A 1 90 ? -25.960 33.296 54.848 1.00 53.41 90 ARG A N 1
ATOM 761 C CA . ARG A 1 90 ? -27.023 33.654 55.816 1.00 53.41 90 ARG A CA 1
ATOM 762 C C . ARG A 1 90 ? -26.467 34.263 57.095 1.00 53.41 90 ARG A C 1
ATOM 764 O O . ARG A 1 90 ? -25.725 33.544 57.790 1.00 53.41 90 ARG A O 1
#

Secondary structure (DSSP, 8-state):
---PPP--STTTT-TTB-SSSBSS-S-HHHHHHHSS-GGGG-HHHHHHHHHHHHS-----HHHHHHHHHHHHHHS---------------